Protein AF-A0A950X022-F1 (afdb_monomer_lite)

Structure (mmCIF, N/CA/C/O backbone):
data_AF-A0A950X022-F1
#
_entry.id   AF-A0A950X022-F1
#
loop_
_atom_site.group_PDB
_atom_site.id
_atom_site.type_symbol
_atom_site.label_atom_id
_atom_site.label_alt_id
_atom_site.label_comp_id
_atom_site.label_asym_id
_atom_site.label_entity_id
_atom_site.label_seq_id
_atom_site.pdbx_PDB_ins_code
_atom_site.Cartn_x
_atom_site.Cartn_y
_atom_site.Cartn_z
_atom_site.occupancy
_atom_site.B_iso_or_equiv
_atom_site.auth_seq_id
_atom_site.auth_comp_id
_atom_site.auth_asym_id
_atom_site.auth_atom_id
_atom_site.pdbx_PDB_model_num
ATOM 1 N N . TYR A 1 1 ? 0.476 2.908 -29.359 1.00 49.22 1 TYR A N 1
ATOM 2 C CA . TYR A 1 1 ? 0.325 1.936 -28.259 1.00 49.22 1 TYR A CA 1
ATOM 3 C C . TYR A 1 1 ? 1.684 1.692 -27.629 1.00 49.22 1 TYR A C 1
ATOM 5 O O . TYR A 1 1 ? 2.651 1.565 -28.373 1.00 49.22 1 TYR A O 1
ATOM 13 N N . ALA A 1 2 ? 1.778 1.681 -26.298 1.00 68.88 2 ALA A N 1
ATOM 14 C CA . ALA A 1 2 ? 3.003 1.278 -25.612 1.00 68.88 2 ALA A CA 1
ATOM 15 C C . ALA A 1 2 ? 3.177 -0.241 -25.764 1.00 68.88 2 ALA A C 1
ATOM 17 O O . ALA A 1 2 ? 2.247 -0.998 -25.509 1.00 68.88 2 ALA A O 1
ATOM 18 N N . ILE A 1 3 ? 4.346 -0.668 -26.237 1.00 72.75 3 ILE A N 1
ATOM 19 C CA . ILE A 1 3 ? 4.644 -2.073 -26.574 1.00 72.75 3 ILE A CA 1
ATOM 20 C C . ILE A 1 3 ? 5.326 -2.828 -25.420 1.00 72.75 3 ILE A C 1
ATOM 22 O O . ILE A 1 3 ? 5.433 -4.050 -25.478 1.00 72.75 3 ILE A O 1
ATOM 26 N N . LYS A 1 4 ? 5.769 -2.120 -24.370 1.00 82.00 4 LYS A N 1
ATOM 27 C CA . LYS A 1 4 ? 6.329 -2.672 -23.126 1.00 82.00 4 LYS A CA 1
ATOM 28 C C . LYS A 1 4 ? 6.026 -1.752 -21.940 1.00 82.00 4 LYS A C 1
ATOM 30 O O . LYS A 1 4 ? 6.095 -0.534 -22.087 1.00 82.00 4 LYS A O 1
ATOM 35 N N . GLY A 1 5 ? 5.712 -2.350 -20.791 1.00 82.06 5 GLY A N 1
ATOM 36 C CA . GLY A 1 5 ? 5.648 -1.660 -19.500 1.00 82.06 5 GLY A CA 1
ATOM 37 C C . GLY A 1 5 ? 7.035 -1.468 -18.878 1.00 82.06 5 GLY A C 1
ATOM 38 O O . GLY A 1 5 ? 8.014 -2.067 -19.329 1.00 82.06 5 GLY A O 1
ATOM 39 N N . ILE A 1 6 ? 7.103 -0.631 -17.844 1.00 86.12 6 ILE A N 1
ATOM 40 C CA . ILE A 1 6 ? 8.279 -0.447 -16.986 1.00 86.12 6 ILE A CA 1
ATOM 41 C C . ILE A 1 6 ? 7.977 -1.149 -15.661 1.00 86.12 6 ILE A C 1
ATOM 43 O O . ILE A 1 6 ? 6.880 -0.993 -15.132 1.00 86.12 6 ILE A O 1
ATOM 47 N N . ALA A 1 7 ? 8.928 -1.930 -15.149 1.00 86.50 7 ALA A N 1
ATOM 48 C CA . ALA A 1 7 ? 8.828 -2.479 -13.802 1.00 86.50 7 ALA A CA 1
ATOM 49 C C . ALA A 1 7 ? 9.082 -1.352 -12.795 1.00 86.50 7 ALA A C 1
ATOM 51 O O . ALA A 1 7 ? 10.104 -0.674 -12.892 1.00 86.50 7 ALA A O 1
ATOM 52 N N . LEU A 1 8 ? 8.145 -1.150 -11.871 1.00 86.88 8 LEU A N 1
ATOM 53 C CA . LEU A 1 8 ? 8.231 -0.146 -10.815 1.00 86.88 8 LEU A CA 1
ATOM 54 C C . LEU A 1 8 ? 8.136 -0.856 -9.472 1.00 86.88 8 LEU A C 1
ATOM 56 O O . LEU A 1 8 ? 7.267 -1.705 -9.284 1.00 86.88 8 LEU A O 1
ATOM 60 N N . ALA A 1 9 ? 9.016 -0.496 -8.550 1.00 90.06 9 ALA A N 1
ATOM 61 C CA . ALA A 1 9 ? 8.906 -0.869 -7.155 1.00 90.06 9 ALA A CA 1
ATOM 62 C C . ALA A 1 9 ? 8.184 0.230 -6.366 1.00 90.06 9 ALA A C 1
ATOM 64 O O . ALA A 1 9 ? 8.040 1.373 -6.808 1.00 90.06 9 ALA A O 1
ATOM 65 N N . ARG A 1 10 ? 7.795 -0.097 -5.132 1.00 91.38 10 ARG A N 1
ATOM 66 C CA . ARG A 1 10 ? 7.232 0.863 -4.172 1.00 91.38 10 ARG A CA 1
ATOM 67 C C . ARG A 1 10 ? 8.102 2.123 -4.019 1.00 91.38 10 ARG A C 1
ATOM 69 O O . ARG A 1 10 ? 7.569 3.228 -4.003 1.00 91.38 10 ARG A O 1
ATOM 76 N N . ALA A 1 11 ? 9.428 1.962 -3.985 1.00 90.94 11 ALA A N 1
ATOM 77 C CA . ALA A 1 11 ? 10.406 3.047 -3.851 1.00 90.94 11 ALA A CA 1
ATOM 78 C C . ALA A 1 11 ? 10.457 4.027 -5.045 1.00 90.94 11 ALA A C 1
ATOM 80 O O . ALA A 1 11 ? 10.936 5.158 -4.887 1.00 90.94 11 ALA A O 1
ATOM 81 N N . ASP A 1 12 ? 9.975 3.601 -6.219 1.00 89.81 12 ASP A N 1
ATOM 82 C CA . ASP A 1 12 ? 9.933 4.399 -7.452 1.00 89.81 12 ASP A CA 1
ATOM 83 C C . ASP A 1 12 ? 8.673 5.275 -7.539 1.00 89.81 12 ASP A C 1
ATOM 85 O O . ASP A 1 12 ? 8.568 6.146 -8.406 1.00 89.81 12 ASP A O 1
ATOM 89 N N . LEU A 1 13 ? 7.708 5.052 -6.641 1.00 91.19 13 LEU A N 1
ATOM 90 C CA . LEU A 1 13 ? 6.399 5.690 -6.637 1.00 91.19 13 LEU A CA 1
ATOM 91 C C . LEU A 1 13 ? 6.222 6.582 -5.410 1.00 91.19 13 LEU A C 1
ATOM 93 O O . LEU A 1 13 ? 6.588 6.235 -4.288 1.00 91.19 13 LEU A O 1
ATOM 97 N N . ILE A 1 14 ? 5.574 7.723 -5.617 1.00 91.88 14 ILE A N 1
ATOM 98 C CA . ILE A 1 14 ? 5.031 8.529 -4.522 1.00 91.88 14 ILE A CA 1
ATOM 99 C C . ILE A 1 14 ? 3.716 7.861 -4.089 1.00 91.88 14 ILE A C 1
ATOM 101 O O . ILE A 1 14 ? 2.979 7.406 -4.966 1.00 91.88 14 ILE A O 1
ATOM 105 N N . PRO A 1 15 ? 3.399 7.767 -2.786 1.00 94.94 15 PRO A N 1
ATOM 106 C CA . PRO A 1 15 ? 2.160 7.129 -2.365 1.00 94.94 15 PRO A CA 1
ATOM 107 C C . PRO A 1 15 ? 0.932 7.901 -2.873 1.00 94.94 15 PRO A C 1
ATOM 109 O O . PRO A 1 15 ? 0.763 9.087 -2.585 1.00 94.94 15 PRO A O 1
ATOM 112 N N . GLU A 1 16 ? 0.047 7.193 -3.570 1.00 96.75 16 GLU A N 1
ATOM 113 C CA . GLU A 1 16 ? -1.318 7.608 -3.896 1.00 96.75 16 GLU A CA 1
ATOM 114 C C . GLU A 1 16 ? -2.255 6.593 -3.235 1.00 96.75 16 GLU A C 1
ATOM 116 O O . GLU A 1 16 ? -2.579 5.544 -3.797 1.00 96.75 16 GLU A O 1
ATOM 121 N N . VAL A 1 17 ? -2.610 6.876 -1.978 1.00 96.38 17 VAL A N 1
ATOM 122 C CA . VAL A 1 17 ? -3.269 5.897 -1.107 1.00 96.38 17 VAL A CA 1
ATOM 123 C C . VAL A 1 17 ? -4.542 5.370 -1.753 1.00 96.38 17 VAL A C 1
ATOM 125 O O . VAL A 1 17 ? -5.497 6.115 -1.967 1.0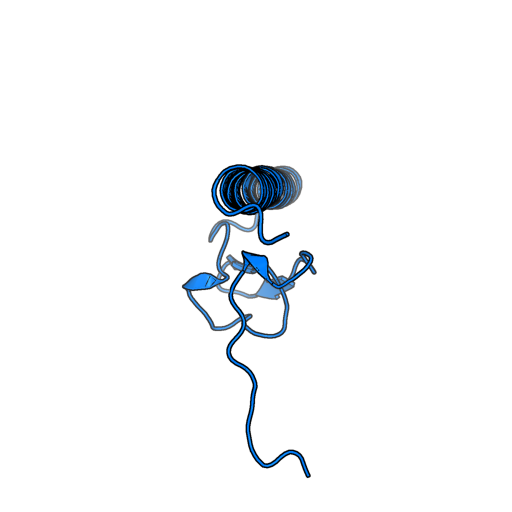0 96.38 17 VAL A O 1
ATOM 128 N N . THR A 1 18 ? -4.552 4.066 -2.015 1.00 97.50 18 THR A N 1
ATOM 129 C CA . THR A 1 18 ? -5.653 3.376 -2.683 1.00 97.50 18 THR A CA 1
ATOM 130 C C . THR A 1 18 ? -6.246 2.351 -1.739 1.00 97.50 18 THR A C 1
ATOM 132 O O . THR A 1 18 ? -5.527 1.530 -1.189 1.00 97.50 18 THR A O 1
ATOM 135 N N . ILE A 1 19 ? -7.558 2.391 -1.534 1.00 97.56 19 ILE A N 1
ATOM 136 C CA . ILE A 1 19 ? -8.254 1.458 -0.645 1.00 97.56 19 ILE A CA 1
ATOM 137 C C . ILE A 1 19 ? -9.140 0.560 -1.504 1.00 97.56 19 ILE A C 1
ATOM 139 O O . ILE A 1 19 ? -9.972 1.060 -2.262 1.00 97.56 19 ILE A O 1
ATOM 143 N N . THR A 1 20 ? -8.964 -0.752 -1.379 1.00 97.25 20 THR A N 1
ATOM 144 C CA . THR A 1 20 ? -9.821 -1.771 -2.002 1.00 97.25 20 THR A CA 1
ATOM 145 C C . THR A 1 20 ? -10.569 -2.552 -0.919 1.00 97.25 20 THR A C 1
ATOM 147 O O . THR A 1 20 ? -10.507 -2.207 0.260 1.00 97.25 20 THR A O 1
ATOM 150 N N . ALA A 1 21 ? -11.297 -3.606 -1.299 1.00 96.75 21 ALA A N 1
ATOM 151 C CA . ALA A 1 21 ? -11.883 -4.526 -0.325 1.00 96.75 21 ALA A CA 1
ATOM 152 C C . ALA A 1 21 ? -10.823 -5.338 0.447 1.00 96.75 21 ALA A C 1
ATOM 154 O O . ALA A 1 21 ? -11.115 -5.825 1.537 1.00 96.75 21 ALA A O 1
ATOM 155 N N . ASP A 1 22 ? -9.613 -5.456 -0.104 1.00 96.94 22 ASP A N 1
ATOM 156 C CA . ASP A 1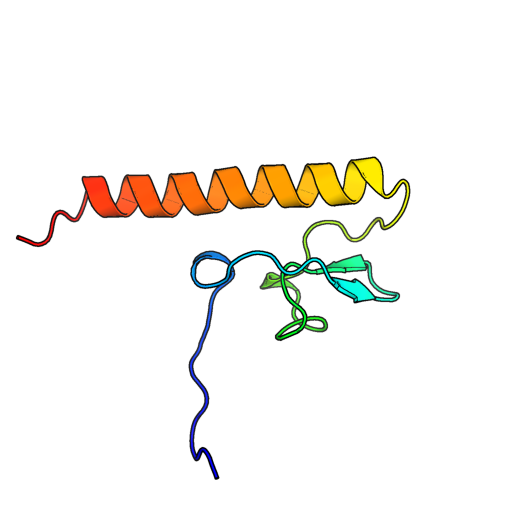 22 ? -8.543 -6.314 0.413 1.00 96.94 22 ASP A CA 1
ATOM 157 C C . ASP A 1 22 ? -7.545 -5.560 1.306 1.00 96.94 22 ASP A C 1
ATOM 159 O O . ASP A 1 22 ? -6.737 -6.177 2.001 1.00 96.94 22 ASP A O 1
ATOM 163 N N . GLY A 1 23 ? -7.603 -4.225 1.317 1.00 98.06 23 GLY A N 1
ATOM 164 C CA . GLY A 1 23 ? -6.775 -3.401 2.186 1.00 98.06 23 GLY A CA 1
ATOM 165 C C . GLY A 1 23 ? -6.376 -2.072 1.567 1.00 98.06 23 GLY A C 1
ATOM 166 O O . GLY A 1 23 ? -7.042 -1.530 0.681 1.00 98.06 23 GLY A O 1
ATOM 167 N N . VAL A 1 24 ? -5.274 -1.529 2.072 1.00 98.38 24 VAL A N 1
ATOM 168 C CA . VAL A 1 24 ? -4.745 -0.222 1.695 1.00 98.38 24 VAL A CA 1
ATOM 169 C C . VAL A 1 24 ? -3.429 -0.402 0.950 1.00 98.38 24 VAL A C 1
ATOM 171 O O . VAL A 1 24 ? -2.424 -0.856 1.497 1.00 98.38 24 VAL A O 1
ATOM 174 N N . TYR A 1 25 ? -3.448 -0.012 -0.315 1.00 98.19 25 TYR A N 1
ATOM 175 C CA . TYR A 1 25 ? -2.359 -0.114 -1.266 1.00 98.19 25 TYR A CA 1
ATOM 176 C C . TYR A 1 25 ? -1.645 1.226 -1.440 1.00 98.19 25 TYR A C 1
ATOM 178 O O . TYR A 1 25 ? -2.225 2.309 -1.311 1.00 98.19 25 TYR A O 1
ATOM 186 N N . TRP A 1 26 ? -0.359 1.132 -1.761 1.00 97.69 26 TRP A N 1
ATOM 187 C CA . TRP A 1 26 ? 0.560 2.251 -1.936 1.00 97.69 26 TRP A CA 1
ATOM 188 C C . TRP A 1 26 ? 0.161 3.203 -3.066 1.00 97.69 26 TRP A C 1
ATOM 190 O O . TRP A 1 26 ? 0.312 4.415 -2.932 1.00 97.69 26 TRP A O 1
ATOM 200 N N . HIS A 1 27 ? -0.301 2.650 -4.186 1.00 96.25 27 HIS A N 1
ATOM 201 C CA . HIS A 1 27 ? -0.583 3.378 -5.418 1.00 96.25 27 HIS A CA 1
ATOM 202 C C . HIS A 1 27 ? -1.601 2.580 -6.248 1.00 96.25 27 HIS A C 1
ATOM 204 O O . HIS A 1 27 ? -1.506 1.349 -6.275 1.00 96.25 27 HIS A O 1
ATOM 210 N N . PRO A 1 28 ? -2.530 3.222 -6.980 1.00 95.50 28 PRO A N 1
ATOM 211 C CA . PRO A 1 28 ? -3.576 2.505 -7.713 1.00 95.50 28 PRO A CA 1
ATOM 212 C C . PRO A 1 28 ? -3.037 1.587 -8.815 1.00 95.50 28 PRO A C 1
ATOM 214 O O . PRO A 1 28 ? -3.692 0.623 -9.193 1.00 95.50 28 PRO A O 1
ATOM 217 N N . VAL A 1 29 ? -1.833 1.872 -9.323 1.00 92.50 29 VAL A N 1
ATOM 218 C CA . VAL A 1 29 ? -1.188 1.100 -10.405 1.00 92.50 29 VAL A CA 1
ATOM 219 C C . VAL A 1 29 ? -0.940 -0.373 -10.060 1.00 92.50 29 VAL A C 1
ATOM 221 O O . VAL A 1 29 ? -0.829 -1.174 -10.979 1.00 92.50 29 VAL A O 1
ATOM 224 N N . GLY A 1 30 ? -0.862 -0.725 -8.774 1.00 91.00 30 GLY A N 1
ATOM 225 C CA . GLY A 1 30 ? -0.778 -2.117 -8.324 1.00 91.00 30 GLY A CA 1
ATOM 226 C C . GLY A 1 30 ? -1.681 -2.352 -7.122 1.00 91.00 30 GLY A C 1
ATOM 227 O O . GLY A 1 30 ? -1.259 -2.919 -6.121 1.00 91.00 30 GLY A O 1
ATOM 228 N N . ALA A 1 31 ? -2.932 -1.887 -7.210 1.00 92.81 31 ALA A N 1
ATOM 229 C CA . ALA A 1 31 ? -3.982 -2.150 -6.219 1.00 92.81 31 ALA A CA 1
ATOM 230 C C . ALA A 1 31 ? -4.501 -3.609 -6.231 1.00 92.81 31 ALA A C 1
ATOM 232 O O . ALA A 1 31 ? -5.588 -3.900 -5.737 1.00 92.81 31 ALA A O 1
ATOM 233 N N . ASP A 1 32 ? -3.723 -4.510 -6.819 1.00 94.25 32 ASP A N 1
ATOM 234 C CA . ASP A 1 32 ? -3.849 -5.963 -6.869 1.00 94.25 32 ASP A CA 1
ATOM 235 C C . ASP A 1 32 ? -2.495 -6.661 -6.600 1.00 94.25 32 ASP A C 1
ATOM 237 O O . ASP A 1 32 ? -2.419 -7.890 -6.603 1.00 94.25 32 ASP A O 1
ATOM 241 N N . ASP A 1 33 ? -1.437 -5.888 -6.325 1.00 95.12 33 ASP A N 1
ATOM 242 C CA . ASP A 1 33 ? -0.077 -6.370 -6.097 1.00 95.12 33 ASP A CA 1
ATOM 243 C C . ASP A 1 33 ? 0.236 -6.439 -4.585 1.00 95.12 33 ASP A C 1
ATOM 245 O O . ASP A 1 33 ? 0.217 -5.405 -3.900 1.00 95.12 33 ASP A O 1
ATOM 249 N N . PRO A 1 34 ? 0.552 -7.626 -4.029 1.00 95.50 34 PRO A N 1
ATOM 250 C CA . PRO A 1 34 ? 0.952 -7.777 -2.630 1.00 95.50 34 PRO A CA 1
ATOM 251 C C . PRO A 1 34 ? 2.163 -6.924 -2.231 1.00 95.50 34 PRO A C 1
ATOM 253 O O . PRO A 1 34 ? 2.236 -6.477 -1.085 1.00 95.50 34 PRO A O 1
ATOM 256 N N . ASP A 1 35 ? 3.077 -6.638 -3.162 1.00 94.75 35 ASP A N 1
ATOM 257 C CA . ASP A 1 35 ? 4.257 -5.806 -2.905 1.00 94.75 35 ASP A CA 1
ATOM 258 C C . ASP A 1 35 ? 3.891 -4.326 -2.732 1.00 94.75 35 ASP A C 1
ATOM 260 O O . ASP A 1 35 ? 4.693 -3.535 -2.225 1.00 94.75 35 ASP A O 1
ATOM 264 N N . LEU A 1 36 ? 2.665 -3.921 -3.076 1.00 96.12 36 LEU A N 1
ATOM 265 C CA . LEU A 1 36 ? 2.133 -2.580 -2.830 1.00 96.12 36 LEU A CA 1
ATOM 266 C C .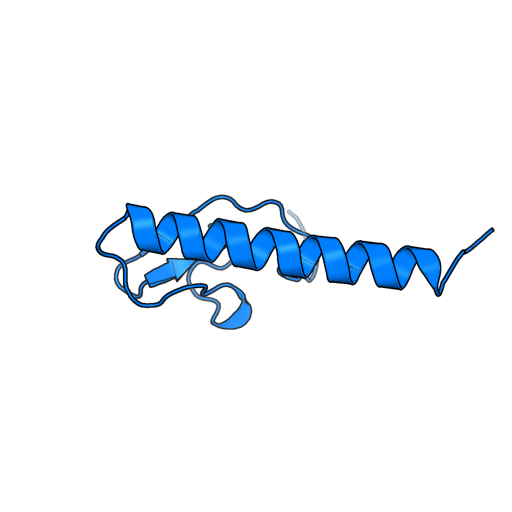 LEU A 1 36 ? 1.087 -2.534 -1.710 1.00 96.12 36 LEU A C 1
ATOM 268 O O . LEU A 1 36 ? 0.687 -1.432 -1.333 1.00 96.12 36 LEU A O 1
ATOM 272 N N . LEU A 1 37 ? 0.701 -3.666 -1.115 1.00 97.50 37 LEU A N 1
ATOM 273 C CA . LEU A 1 37 ? -0.159 -3.692 0.071 1.00 97.50 37 LEU A CA 1
ATOM 274 C C . LEU A 1 37 ? 0.607 -3.172 1.301 1.00 97.50 37 LEU A C 1
ATOM 276 O O . LEU A 1 37 ? 1.726 -3.610 1.586 1.00 97.50 37 LEU A O 1
ATOM 280 N N . VAL A 1 38 ? 0.023 -2.222 2.035 1.00 97.06 38 VAL A N 1
ATOM 281 C CA . VAL A 1 38 ? 0.652 -1.615 3.219 1.00 97.06 38 VAL A CA 1
ATOM 282 C C . VAL A 1 38 ? 0.019 -2.189 4.497 1.00 97.06 38 VAL A C 1
ATOM 284 O O . VAL A 1 38 ? 0.619 -3.101 5.066 1.00 97.06 38 VAL A O 1
ATOM 287 N N . PRO A 1 39 ? -1.180 -1.770 4.947 1.00 97.25 39 PRO A N 1
ATOM 288 C CA . PRO A 1 39 ? -1.994 -2.592 5.836 1.00 97.25 39 PRO A CA 1
ATOM 289 C C . PRO A 1 39 ? -3.148 -3.274 5.088 1.00 97.25 39 PRO A C 1
ATOM 291 O O . PRO A 1 39 ? -3.814 -2.671 4.248 1.00 97.25 39 PRO A O 1
ATOM 294 N N . ALA A 1 40 ? -3.441 -4.522 5.459 1.00 97.50 40 ALA A N 1
ATOM 295 C CA . ALA A 1 40 ? -4.696 -5.180 5.084 1.00 97.50 40 ALA A CA 1
ATOM 296 C C . ALA A 1 40 ? -5.900 -4.600 5.856 1.00 97.50 40 ALA A C 1
ATOM 298 O O . ALA A 1 40 ? -7.031 -4.612 5.379 1.00 97.50 40 ALA A O 1
ATOM 299 N N . GLU A 1 41 ? -5.665 -4.065 7.057 1.00 97.94 41 GLU A N 1
ATOM 300 C CA . GLU A 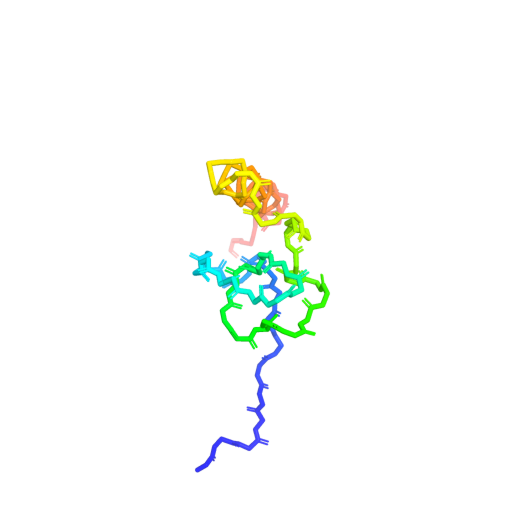1 41 ? -6.703 -3.445 7.875 1.00 97.94 41 GLU A CA 1
ATOM 301 C C . GLU A 1 41 ? -7.001 -2.016 7.399 1.00 97.94 41 GLU A C 1
ATOM 303 O O . GLU A 1 41 ? -6.122 -1.156 7.340 1.00 97.94 41 GLU A O 1
ATOM 308 N N . ILE A 1 42 ? -8.265 -1.771 7.044 1.00 97.25 42 ILE A N 1
ATOM 309 C CA . ILE A 1 42 ? -8.724 -0.485 6.498 1.00 97.25 42 ILE A CA 1
ATOM 310 C C . ILE A 1 42 ? -9.078 0.499 7.616 1.00 97.25 42 ILE A C 1
ATOM 312 O O . ILE A 1 42 ? -8.868 1.706 7.478 1.00 97.25 42 ILE A O 1
ATOM 316 N N . PHE A 1 43 ? -9.642 0.005 8.720 1.00 97.62 43 PHE A N 1
ATOM 317 C CA . PHE A 1 43 ? -10.185 0.845 9.779 1.00 97.62 43 PHE A CA 1
ATOM 318 C C . PHE A 1 43 ? -9.433 0.659 11.098 1.00 97.62 43 PHE A C 1
ATOM 320 O O . PHE A 1 43 ? -9.151 -0.474 11.455 1.00 97.62 43 PHE A O 1
ATOM 327 N N . PRO A 1 44 ? -9.200 1.747 11.853 1.00 97.25 44 PRO A N 1
ATOM 328 C CA . PRO A 1 44 ? -9.582 3.125 11.539 1.00 97.25 44 PRO A CA 1
ATOM 329 C C . PRO A 1 44 ? -8.671 3.760 10.473 1.00 97.25 44 PRO A C 1
ATOM 331 O O . PRO A 1 44 ? -7.462 3.549 10.452 1.00 97.25 44 PRO A O 1
ATOM 334 N N . LEU A 1 45 ? -9.239 4.627 9.623 1.00 96.81 45 LEU A N 1
ATOM 335 C CA . LEU A 1 45 ? -8.492 5.260 8.520 1.00 96.81 45 LEU A CA 1
ATOM 336 C C . LEU A 1 45 ? -7.259 6.046 8.995 1.00 96.81 45 LEU A C 1
ATOM 338 O O . LEU A 1 45 ? -6.273 6.164 8.272 1.00 96.81 45 LEU A O 1
ATOM 342 N N . ALA A 1 46 ? -7.301 6.584 10.216 1.00 98.06 46 ALA A N 1
ATOM 343 C CA . ALA A 1 46 ? -6.162 7.278 10.806 1.00 98.06 46 ALA A CA 1
ATOM 344 C C . ALA A 1 46 ? -4.935 6.360 10.946 1.00 98.06 46 ALA A C 1
ATOM 346 O O . ALA A 1 46 ? -3.821 6.791 10.643 1.00 98.06 46 ALA A O 1
ATOM 347 N N . GLU A 1 47 ? -5.142 5.107 11.355 1.00 98.25 47 GLU A N 1
ATOM 348 C CA . GLU A 1 47 ? -4.081 4.109 11.509 1.00 98.25 47 GLU A CA 1
ATOM 349 C C . GLU A 1 47 ? -3.589 3.618 10.148 1.00 98.25 47 GLU A C 1
ATOM 351 O O . GLU A 1 47 ? -2.379 3.566 9.926 1.00 98.25 47 GLU A O 1
ATOM 356 N N . ALA A 1 48 ? -4.497 3.400 9.193 1.00 97.62 48 ALA A N 1
ATOM 357 C CA . ALA A 1 48 ? -4.126 3.076 7.820 1.00 97.62 48 ALA A CA 1
ATOM 358 C C . ALA A 1 48 ? -3.213 4.148 7.195 1.00 97.62 48 ALA A C 1
ATOM 360 O O . ALA A 1 48 ? -2.150 3.842 6.651 1.00 97.62 48 ALA A O 1
ATOM 361 N N . PHE A 1 49 ? -3.567 5.431 7.330 1.00 97.50 49 PHE A N 1
ATOM 362 C CA . PHE A 1 49 ? -2.721 6.521 6.840 1.00 97.50 49 PHE A CA 1
ATOM 363 C C . PHE A 1 49 ? -1.419 6.672 7.635 1.00 97.50 49 PHE A C 1
ATOM 365 O O . PHE A 1 49 ? -0.406 7.082 7.066 1.00 97.50 49 PHE A O 1
AT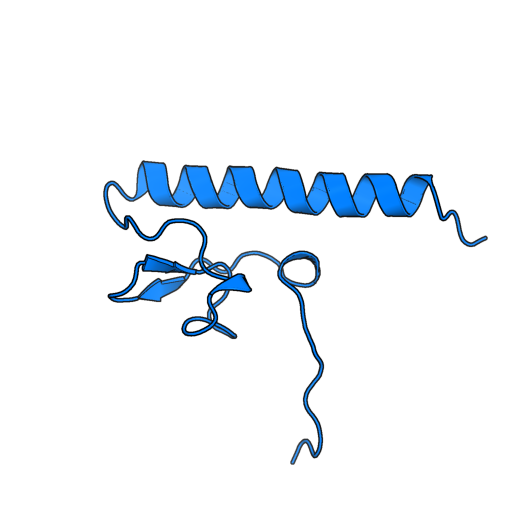OM 372 N N . ALA A 1 50 ? -1.410 6.362 8.935 1.00 98.31 50 ALA A N 1
ATOM 373 C CA . ALA A 1 50 ? -0.179 6.341 9.722 1.00 98.31 50 ALA A CA 1
ATOM 374 C C . ALA A 1 50 ? 0.784 5.250 9.226 1.00 98.31 50 ALA A C 1
ATOM 376 O O . ALA A 1 50 ? 1.975 5.526 9.069 1.00 98.31 50 ALA A O 1
ATOM 377 N N . ALA A 1 51 ? 0.268 4.064 8.891 1.00 98.06 51 ALA A N 1
ATOM 378 C CA . ALA A 1 51 ? 1.053 2.973 8.320 1.00 98.06 51 ALA A CA 1
ATOM 379 C C . ALA A 1 51 ? 1.680 3.358 6.970 1.00 98.06 51 ALA A C 1
ATOM 381 O O . ALA A 1 51 ? 2.870 3.123 6.762 1.00 98.06 51 ALA A O 1
ATOM 382 N N . VAL A 1 52 ? 0.927 4.023 6.083 1.00 97.19 52 VAL A N 1
ATOM 383 C CA . VAL A 1 52 ? 1.472 4.513 4.802 1.00 97.19 52 VAL A CA 1
ATOM 384 C C . VAL A 1 52 ? 2.585 5.540 5.017 1.00 97.19 52 VAL A C 1
ATOM 386 O O . VAL A 1 52 ? 3.630 5.451 4.374 1.00 97.19 52 VAL A O 1
ATOM 389 N N . ARG A 1 53 ? 2.405 6.495 5.939 1.00 97.06 53 ARG A N 1
ATOM 390 C CA . ARG A 1 53 ? 3.451 7.486 6.253 1.00 97.06 53 ARG A CA 1
ATOM 391 C C . ARG A 1 53 ? 4.721 6.819 6.773 1.00 97.06 53 ARG A C 1
ATOM 393 O O . ARG A 1 53 ? 5.805 7.155 6.311 1.00 97.06 53 ARG A O 1
ATOM 400 N N . LEU A 1 54 ? 4.590 5.856 7.687 1.00 97.38 54 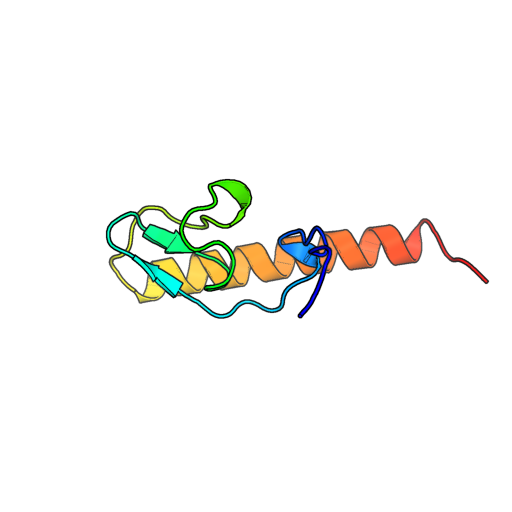LEU A N 1
ATOM 401 C CA . LEU A 1 54 ? 5.732 5.108 8.215 1.00 97.38 54 LEU A CA 1
ATOM 402 C C . LEU A 1 54 ? 6.464 4.337 7.107 1.00 97.38 54 LEU A C 1
ATOM 404 O O . LEU A 1 54 ? 7.689 4.393 7.025 1.00 97.38 54 LEU A O 1
ATOM 408 N N . ALA A 1 55 ? 5.719 3.663 6.227 1.00 96.00 55 ALA A N 1
ATOM 409 C CA . ALA A 1 55 ? 6.293 2.971 5.078 1.00 96.00 55 ALA A CA 1
ATOM 410 C C . ALA A 1 55 ? 7.052 3.937 4.148 1.00 96.00 55 ALA A C 1
ATOM 412 O O . ALA A 1 55 ? 8.146 3.614 3.696 1.00 96.00 55 ALA A O 1
ATOM 413 N N . PHE A 1 56 ? 6.536 5.148 3.925 1.00 95.38 56 PHE A N 1
ATOM 414 C CA . PHE A 1 56 ? 7.218 6.168 3.124 1.00 95.38 56 PHE A CA 1
ATOM 415 C C . PHE A 1 56 ? 8.521 6.670 3.721 1.00 95.38 56 PHE A C 1
ATOM 417 O O . PHE A 1 56 ? 9.505 6.808 2.991 1.00 95.38 56 PHE A O 1
ATOM 424 N N . GLU A 1 57 ? 8.571 6.877 5.032 1.00 94.62 57 GLU A N 1
ATOM 425 C CA . GLU A 1 57 ? 9.832 7.212 5.688 1.00 94.62 57 GLU A CA 1
ATOM 426 C C . GLU A 1 57 ? 10.865 6.086 5.528 1.00 94.62 57 GLU A C 1
ATOM 428 O O . GLU A 1 57 ? 12.024 6.358 5.210 1.00 94.62 57 GLU A O 1
ATOM 433 N N . HIS A 1 58 ? 10.451 4.818 5.635 1.00 92.81 58 HIS A N 1
ATOM 434 C CA . HIS A 1 58 ? 11.347 3.678 5.421 1.00 92.81 58 HIS A CA 1
ATOM 435 C C . HIS A 1 58 ? 11.894 3.600 3.985 1.00 92.81 58 HIS A C 1
ATOM 437 O O . HIS A 1 58 ? 13.106 3.442 3.806 1.00 92.81 58 HIS A O 1
ATOM 443 N N . GLU A 1 59 ? 11.042 3.759 2.966 1.00 91.06 59 GLU A N 1
ATOM 444 C CA . GLU A 1 59 ? 11.472 3.757 1.556 1.00 91.06 59 GLU A CA 1
ATOM 445 C C . GLU A 1 59 ? 12.422 4.928 1.252 1.00 91.06 59 GLU A C 1
ATOM 447 O O . GLU A 1 59 ? 13.465 4.766 0.608 1.00 91.06 59 GLU A O 1
ATOM 452 N N . ASN A 1 60 ? 12.120 6.118 1.780 1.00 87.19 60 ASN A N 1
ATOM 453 C CA . ASN A 1 60 ? 12.974 7.295 1.625 1.00 87.19 60 ASN A CA 1
ATOM 454 C C . ASN A 1 60 ? 14.332 7.121 2.306 1.00 87.19 60 ASN A C 1
ATOM 456 O O . ASN A 1 60 ? 15.364 7.492 1.735 1.00 87.19 60 ASN A O 1
ATOM 460 N N . GLU A 1 61 ? 14.355 6.560 3.515 1.00 87.31 61 GLU A N 1
ATOM 461 C CA . GLU A 1 61 ? 15.598 6.238 4.201 1.00 87.31 61 GLU A CA 1
ATOM 462 C C . GLU A 1 61 ? 16.443 5.244 3.410 1.00 87.31 61 GLU A C 1
ATOM 464 O O . GLU A 1 61 ? 17.658 5.437 3.305 1.00 87.31 61 GLU A O 1
ATOM 469 N N . HIS A 1 62 ? 15.820 4.199 2.862 1.00 81.38 62 HIS A N 1
ATOM 470 C CA . HIS A 1 62 ? 16.504 3.196 2.055 1.00 81.38 62 HIS A CA 1
ATOM 471 C C . HIS A 1 62 ? 17.140 3.836 0.815 1.00 81.38 62 HIS A C 1
ATOM 473 O O . HIS A 1 62 ? 18.351 3.709 0.603 1.00 81.38 62 HIS A O 1
ATOM 479 N N . ARG A 1 63 ? 16.366 4.636 0.071 1.00 78.75 63 ARG A N 1
ATOM 480 C CA . ARG A 1 63 ? 16.856 5.377 -1.100 1.00 78.75 63 ARG A CA 1
ATOM 481 C C . ARG A 1 63 ? 17.996 6.336 -0.744 1.00 78.75 63 ARG A C 1
ATOM 483 O O . ARG A 1 63 ? 18.997 6.393 -1.458 1.00 78.75 63 ARG A O 1
ATOM 490 N N . ARG A 1 64 ? 17.894 7.054 0.381 1.00 77.38 64 ARG A N 1
ATOM 491 C CA . ARG A 1 64 ? 18.943 7.978 0.848 1.00 77.38 64 ARG A CA 1
ATOM 492 C C . ARG A 1 64 ? 20.235 7.246 1.217 1.00 77.38 64 ARG A C 1
ATOM 494 O O . ARG A 1 64 ? 21.304 7.696 0.820 1.00 77.38 64 ARG A O 1
ATOM 501 N N . LYS A 1 65 ? 20.148 6.123 1.941 1.00 73.69 65 LYS A N 1
ATOM 502 C CA . LYS A 1 65 ? 21.318 5.304 2.317 1.00 73.69 65 LYS A CA 1
ATOM 503 C C . LYS A 1 65 ? 22.039 4.775 1.074 1.00 73.69 65 LYS A C 1
ATOM 505 O O . LYS A 1 65 ? 23.262 4.867 1.007 1.00 73.69 65 LYS A O 1
ATOM 510 N N . LEU A 1 66 ? 21.295 4.297 0.074 1.00 70.38 66 LEU A N 1
ATOM 511 C CA . LEU A 1 66 ? 21.872 3.853 -1.198 1.00 70.38 66 LEU A CA 1
ATOM 512 C C . LEU A 1 66 ? 22.591 4.986 -1.939 1.00 70.38 66 LEU A C 1
ATOM 514 O O . LEU A 1 66 ? 23.716 4.780 -2.388 1.00 70.38 66 LEU A O 1
ATOM 518 N N . ALA A 1 67 ? 22.002 6.184 -1.996 1.00 70.31 67 ALA A N 1
ATOM 519 C CA . ALA A 1 67 ? 22.643 7.348 -2.611 1.00 70.31 67 ALA A CA 1
ATOM 520 C C . ALA A 1 67 ? 23.944 7.763 -1.893 1.00 70.31 67 ALA A C 1
ATOM 522 O O . ALA A 1 67 ? 24.878 8.234 -2.534 1.00 70.31 67 ALA A O 1
ATOM 523 N N . THR A 1 68 ? 24.033 7.571 -0.571 1.00 69.94 68 THR A N 1
ATOM 524 C CA . THR A 1 68 ? 25.261 7.837 0.202 1.00 69.94 68 THR A CA 1
ATOM 525 C C . THR A 1 68 ? 26.359 6.801 -0.058 1.00 69.94 68 THR A C 1
ATOM 527 O O . THR A 1 68 ? 27.534 7.158 -0.085 1.00 69.94 68 THR A O 1
ATOM 530 N N . ILE A 1 69 ? 26.001 5.524 -0.233 1.00 71.69 69 ILE A N 1
ATOM 531 C CA . ILE A 1 69 ? 26.965 4.426 -0.436 1.00 71.69 69 ILE A CA 1
ATOM 532 C C . ILE A 1 69 ? 27.470 4.395 -1.883 1.00 71.69 69 ILE A C 1
ATOM 534 O O . ILE A 1 69 ? 28.665 4.228 -2.123 1.00 71.69 69 ILE A O 1
ATOM 538 N N . PHE A 1 70 ? 26.569 4.582 -2.846 1.00 63.19 70 PHE A N 1
ATOM 539 C CA . PHE A 1 70 ? 26.871 4.574 -4.274 1.00 63.19 70 PHE A CA 1
ATOM 540 C C . PHE A 1 70 ? 26.853 5.997 -4.824 1.00 63.19 70 PHE A C 1
ATOM 542 O O . PHE A 1 70 ? 26.017 6.356 -5.652 1.00 63.19 70 PHE A O 1
ATOM 549 N N . ASN A 1 71 ? 27.792 6.816 -4.353 1.00 53.56 71 ASN A N 1
ATOM 550 C CA . ASN A 1 71 ? 28.011 8.149 -4.896 1.00 53.56 71 ASN A CA 1
ATOM 551 C C . ASN A 1 71 ? 28.615 8.032 -6.306 1.00 53.56 71 ASN A C 1
ATOM 553 O O . ASN A 1 71 ? 29.835 8.053 -6.473 1.00 53.56 71 ASN A O 1
ATOM 557 N N . CYS A 1 72 ? 27.770 7.859 -7.321 1.00 61.03 72 CYS A N 1
ATOM 558 C CA . CYS A 1 72 ? 28.182 8.013 -8.710 1.00 61.03 72 CYS A CA 1
ATOM 559 C C . CYS A 1 72 ? 28.509 9.495 -8.950 1.00 61.03 72 CYS A C 1
ATOM 561 O O . CYS A 1 72 ? 27.611 10.336 -8.932 1.00 61.03 72 CYS A O 1
ATOM 563 N N . ALA A 1 73 ? 29.805 9.788 -9.098 1.00 51.09 73 ALA A N 1
ATOM 564 C CA . ALA A 1 73 ? 30.331 11.051 -9.611 1.00 51.09 73 ALA A CA 1
ATOM 565 C C . ALA A 1 73 ? 30.238 11.101 -11.142 1.00 51.09 73 ALA A C 1
ATOM 567 O O . ALA A 1 73 ? 30.334 10.015 -11.763 1.00 51.09 73 ALA A O 1
#

Sequence (73 aa):
YAIKGIALARADLIPEVTITADGVYWHPVGADDPDLLVPAEIFPLAEAFAAVRLAFEHENEHRRKLATIFNCA

Foldseek 3Di:
DDPDDDDDALLNDQAPWDQDQQAIFRHPVPPVDPRRHQDSDPPPVVVSVVSSVVVVVVSVVVVVVCCVVPVDD

Secondary structure (DSSP, 8-state):
--SS-----GGGS----EE-SS-EES-GGGTT-GGGB--S---SHHHHHHHHHHHHHHHHHHHHHHHHHS---

pLDDT: mean 88.93, std 12.29, range [49.22, 98.38]

Radius of gyration: 14.39 Å; chains: 1; bounding box: 42×19×40 Å